Protein AF-A0A2H0ZBD7-F1 (afdb_monomer)

pLDDT: mean 80.53, std 17.02, range [45.81, 97.75]

Nearest PDB structures (foldseek):
  6ixe-assembly1_A  TM=6.850E-01  e=1.172E+00  Homo sapiens
  6ixg-assembly1_A  TM=6.092E-01  e=1.556E+00  Homo sapiens
  7o3x-assembly1_E  TM=7.860E-01  e=6.058E+00  Synechocystis sp. PCC 6803 substr. Kazusa
  6ixf-assembly1_A  TM=5.893E-01  e=3.070E+00  Homo sapiens
  4mu6-assembly1_A  TM=3.592E-01  e=7.599E+00  Legionella pneumophila subsp. pneumophila str. Philadelphia 1

Structure (mmCIF, N/CA/C/O backbone):
data_AF-A0A2H0ZBD7-F1
#
_entry.id   AF-A0A2H0ZBD7-F1
#
loop_
_atom_site.group_PDB
_atom_site.id
_atom_site.type_symbol
_atom_site.label_atom_id
_atom_site.label_alt_id
_atom_site.label_comp_id
_atom_site.label_asym_id
_atom_site.label_entity_id
_atom_site.label_seq_id
_atom_site.pdbx_PDB_ins_code
_atom_site.Cartn_x
_atom_site.Cartn_y
_atom_site.Cartn_z
_atom_site.occupancy
_atom_site.B_iso_or_equiv
_atom_site.auth_seq_id
_atom_site.auth_comp_id
_atom_site.auth_asym_id
_atom_site.auth_atom_id
_atom_site.pdbx_PDB_model_num
ATOM 1 N N . MET A 1 1 ? 85.372 21.926 -79.012 1.00 52.78 1 MET A N 1
ATOM 2 C CA . MET A 1 1 ? 85.288 21.359 -77.645 1.00 52.78 1 MET A CA 1
ATOM 3 C C . MET A 1 1 ? 84.272 22.096 -76.748 1.00 52.78 1 MET A C 1
ATOM 5 O O . MET A 1 1 ? 84.597 22.443 -75.626 1.00 52.78 1 MET A O 1
ATOM 9 N N . LYS A 1 2 ? 83.032 22.354 -77.208 1.00 48.03 2 LYS A N 1
ATOM 10 C CA . LYS A 1 2 ? 81.998 23.063 -76.407 1.00 48.03 2 LYS A CA 1
ATOM 11 C C . LYS A 1 2 ? 80.657 22.313 -76.283 1.00 48.03 2 LYS A C 1
ATOM 13 O O . LYS A 1 2 ? 79.752 22.802 -75.628 1.00 48.03 2 LYS A O 1
ATOM 18 N N . ARG A 1 3 ? 80.525 21.120 -76.883 1.00 47.00 3 ARG A N 1
ATOM 19 C CA . ARG A 1 3 ? 79.274 20.328 -76.880 1.00 47.00 3 ARG A CA 1
ATOM 20 C C . ARG A 1 3 ? 79.227 19.208 -75.830 1.00 47.00 3 ARG A C 1
ATOM 22 O O . ARG A 1 3 ? 78.154 18.702 -75.551 1.00 47.00 3 ARG A O 1
ATOM 29 N N . ILE A 1 4 ? 80.359 18.867 -75.209 1.00 51.75 4 ILE A N 1
ATOM 30 C CA . ILE A 1 4 ? 80.438 17.807 -74.184 1.00 51.75 4 ILE A CA 1
ATOM 31 C C . ILE A 1 4 ? 80.111 18.356 -72.779 1.00 51.75 4 ILE A C 1
ATOM 33 O O . ILE A 1 4 ? 79.568 17.641 -71.946 1.00 51.75 4 ILE A O 1
ATOM 37 N N . ALA A 1 5 ? 80.335 19.652 -72.531 1.00 50.69 5 ALA A N 1
ATOM 38 C CA . ALA A 1 5 ? 80.097 20.271 -71.222 1.00 50.69 5 ALA A CA 1
ATOM 39 C C . ALA A 1 5 ? 78.606 20.497 -70.879 1.00 50.69 5 ALA A C 1
ATOM 41 O O . ALA A 1 5 ? 78.270 20.619 -69.707 1.00 50.69 5 ALA A O 1
ATOM 42 N N . MET A 1 6 ? 77.694 20.517 -71.863 1.00 50.22 6 MET A N 1
ATOM 43 C CA . MET A 1 6 ? 76.252 20.711 -71.610 1.00 50.22 6 MET A CA 1
ATOM 44 C C . MET A 1 6 ? 75.519 19.434 -71.173 1.00 50.22 6 MET A C 1
ATOM 46 O O . MET A 1 6 ? 74.442 19.529 -70.592 1.00 50.22 6 MET A O 1
ATOM 50 N N . LEU A 1 7 ? 76.094 18.247 -71.400 1.00 50.19 7 LEU A N 1
ATOM 51 C CA . LEU A 1 7 ? 75.464 16.973 -71.026 1.00 50.19 7 LEU A CA 1
ATOM 52 C C . LEU A 1 7 ? 75.685 16.590 -69.553 1.00 50.19 7 LEU A C 1
ATOM 54 O O . LEU A 1 7 ? 74.954 15.755 -69.032 1.00 50.19 7 LEU A O 1
ATOM 58 N N . PHE A 1 8 ? 76.623 17.234 -68.851 1.00 48.56 8 PHE A N 1
ATOM 59 C CA . PHE A 1 8 ? 76.869 16.968 -67.428 1.00 48.56 8 PHE A CA 1
ATOM 60 C C . PHE A 1 8 ? 75.967 17.772 -66.472 1.00 48.56 8 PHE A C 1
ATOM 62 O O . PHE A 1 8 ? 75.745 17.336 -65.347 1.00 48.56 8 PHE A O 1
ATOM 69 N N . ILE A 1 9 ? 75.384 18.897 -66.903 1.00 53.94 9 ILE A N 1
ATOM 70 C CA . ILE A 1 9 ? 74.533 19.739 -66.034 1.00 53.94 9 ILE A CA 1
ATOM 71 C C . ILE A 1 9 ? 73.103 19.176 -65.911 1.00 53.94 9 ILE A C 1
ATOM 73 O O . ILE A 1 9 ? 72.466 19.327 -64.872 1.00 53.94 9 ILE A O 1
ATOM 77 N N . ILE A 1 10 ? 72.613 18.453 -66.923 1.00 54.81 10 ILE A N 1
ATOM 78 C CA . ILE A 1 10 ? 71.270 17.842 -66.901 1.00 54.81 10 ILE A CA 1
ATOM 79 C C . ILE A 1 10 ? 71.247 16.563 -66.035 1.00 54.81 10 ILE A C 1
ATOM 81 O O . ILE A 1 10 ? 70.228 16.249 -65.425 1.00 54.81 10 ILE A O 1
ATOM 85 N N . GLY A 1 11 ? 72.377 15.858 -65.902 1.00 49.16 11 GLY A N 1
ATOM 86 C CA . GLY A 1 11 ? 72.465 14.595 -65.154 1.00 49.16 11 GLY A CA 1
ATOM 87 C C . GLY A 1 11 ? 72.423 14.720 -63.624 1.00 49.16 11 GLY A C 1
ATOM 88 O O . GLY A 1 11 ? 71.970 13.792 -62.962 1.00 49.16 11 GLY A O 1
ATOM 89 N N . MET A 1 12 ? 72.846 15.849 -63.036 1.00 51.91 12 MET A N 1
ATOM 90 C CA . MET A 1 12 ? 72.896 15.994 -61.566 1.00 51.91 12 MET A CA 1
ATOM 91 C C . MET A 1 12 ? 71.590 16.482 -60.920 1.00 51.91 12 MET A C 1
ATOM 93 O O . MET A 1 12 ? 71.377 16.220 -59.739 1.00 51.91 12 MET A O 1
ATOM 97 N N . PHE A 1 13 ? 70.679 17.121 -61.663 1.00 50.81 13 PHE A N 1
ATOM 98 C CA . PHE A 1 13 ? 69.370 17.523 -61.120 1.00 50.81 13 PHE A CA 1
ATOM 99 C C . PHE A 1 13 ? 68.335 16.380 -61.096 1.00 50.81 13 PHE A C 1
ATOM 101 O O . PHE A 1 13 ? 67.385 16.437 -60.317 1.00 50.81 13 PHE A O 1
ATOM 108 N N . GLY A 1 14 ? 68.528 15.317 -61.888 1.00 49.31 14 GLY A N 1
ATOM 109 C CA . GLY A 1 14 ? 67.610 14.170 -61.941 1.00 49.31 14 GLY A CA 1
ATOM 110 C C . GLY A 1 14 ? 67.624 13.283 -60.687 1.00 49.31 14 GLY A C 1
ATOM 111 O O . GLY A 1 14 ? 66.567 12.863 -60.222 1.00 49.31 14 GLY A O 1
ATOM 112 N N . CYS A 1 15 ? 68.794 13.042 -60.080 1.00 52.03 15 CYS A N 1
ATOM 113 C CA . CYS A 1 15 ? 68.908 12.145 -58.917 1.00 52.03 15 CYS A CA 1
ATOM 114 C C . CYS A 1 15 ? 68.349 12.733 -57.607 1.00 52.03 15 CYS A C 1
ATOM 116 O O . CYS A 1 15 ? 67.952 11.979 -56.721 1.00 52.03 15 CYS A O 1
ATOM 118 N N . ALA A 1 16 ? 68.286 14.061 -57.466 1.00 52.19 16 ALA A N 1
ATOM 119 C CA . ALA A 1 16 ? 67.666 14.694 -56.297 1.00 52.19 16 ALA A CA 1
ATOM 120 C C . ALA A 1 16 ? 66.129 14.717 -56.392 1.00 52.19 16 ALA A C 1
ATOM 122 O O . ALA A 1 16 ? 65.447 14.633 -55.374 1.00 52.19 16 ALA A O 1
ATOM 123 N N . PHE A 1 17 ? 65.579 14.795 -57.609 1.00 51.09 17 PHE A N 1
ATOM 124 C CA . PHE A 1 17 ? 64.132 14.812 -57.826 1.00 51.09 17 PHE A CA 1
ATOM 125 C C . PHE A 1 17 ? 63.496 13.425 -57.637 1.00 51.09 17 PHE A C 1
ATOM 127 O O . PHE A 1 17 ? 62.417 13.345 -57.058 1.00 51.09 17 PHE A O 1
ATOM 134 N N . LEU A 1 18 ? 64.185 12.340 -58.025 1.00 52.44 18 LEU A N 1
ATOM 135 C CA . LEU A 1 18 ? 63.707 10.972 -57.769 1.00 52.44 18 LEU A CA 1
ATOM 136 C C . LEU A 1 18 ? 63.648 10.645 -56.265 1.00 52.44 18 LEU A C 1
ATOM 138 O O . LEU A 1 18 ? 62.610 10.202 -55.786 1.00 52.44 18 LEU A O 1
ATOM 142 N N . ASN A 1 19 ? 64.701 10.963 -55.502 1.00 56.91 19 ASN A N 1
ATOM 143 C CA . ASN A 1 19 ? 64.719 10.735 -54.047 1.00 56.91 19 ASN A CA 1
ATOM 144 C C . ASN A 1 19 ? 63.653 11.555 -53.291 1.00 56.91 19 ASN A C 1
ATOM 146 O O . ASN A 1 19 ? 63.128 11.118 -52.271 1.00 56.91 19 ASN A O 1
ATOM 150 N N . ALA A 1 20 ? 63.303 12.748 -53.783 1.00 55.34 20 ALA A N 1
ATOM 151 C CA . ALA A 1 20 ? 62.256 13.573 -53.180 1.00 55.34 20 ALA A CA 1
ATOM 152 C C . ALA A 1 20 ? 60.832 13.086 -53.510 1.00 55.34 20 ALA A C 1
ATOM 154 O O . ALA A 1 20 ? 59.890 13.425 -52.788 1.00 55.34 20 ALA A O 1
ATOM 155 N N . GLN A 1 21 ? 60.660 12.332 -54.600 1.00 57.09 21 GLN A N 1
ATOM 156 C CA . GLN A 1 21 ? 59.366 11.769 -54.982 1.00 57.09 21 GLN A CA 1
ATOM 157 C C . GLN A 1 21 ? 59.060 10.491 -54.188 1.00 57.09 21 GLN A C 1
ATOM 159 O O . GLN A 1 21 ? 57.944 10.340 -53.698 1.00 57.09 21 GLN A O 1
ATOM 164 N N . GLU A 1 22 ? 60.069 9.651 -53.959 1.00 57.44 22 GLU A N 1
ATOM 165 C CA . GLU A 1 22 ? 59.962 8.416 -53.169 1.00 57.44 22 GLU A CA 1
ATOM 166 C C . GLU A 1 22 ? 59.622 8.712 -51.692 1.00 57.44 22 GLU A C 1
ATOM 168 O O . GLU A 1 22 ? 58.693 8.135 -51.129 1.00 57.44 22 GLU A O 1
ATOM 173 N N . ALA A 1 23 ? 60.234 9.748 -51.103 1.00 58.91 23 ALA A N 1
ATOM 174 C CA . ALA A 1 23 ? 59.913 10.198 -49.743 1.00 58.91 23 ALA A CA 1
ATOM 175 C C . ALA A 1 23 ? 58.479 10.755 -49.581 1.00 58.91 23 ALA A C 1
ATOM 177 O O . ALA A 1 23 ? 57.940 10.777 -48.472 1.00 58.91 23 ALA A O 1
ATOM 178 N N . LYS A 1 24 ? 57.839 11.229 -50.663 1.00 57.44 24 LYS A N 1
ATOM 179 C CA . LYS A 1 24 ? 56.432 11.673 -50.623 1.00 57.44 24 LYS A CA 1
ATOM 180 C C . LYS A 1 24 ? 55.460 10.500 -50.677 1.00 57.44 24 LYS A C 1
ATOM 182 O O . LYS A 1 24 ? 54.427 10.563 -50.011 1.00 57.44 24 LYS A O 1
ATOM 187 N N . GLU A 1 25 ? 55.786 9.454 -51.431 1.00 60.19 25 GLU A N 1
ATOM 188 C CA . GLU A 1 25 ? 54.973 8.236 -51.485 1.00 60.19 25 GLU A CA 1
ATOM 189 C C . GLU A 1 25 ? 55.020 7.479 -50.154 1.00 60.19 25 GLU A C 1
ATOM 191 O O . GLU A 1 25 ? 53.971 7.071 -49.661 1.00 60.19 25 GLU A O 1
ATOM 196 N N . GLU A 1 26 ? 56.182 7.389 -49.497 1.00 59.44 26 GLU A N 1
ATOM 197 C CA . GLU A 1 26 ? 56.290 6.773 -48.166 1.00 59.44 26 GLU A CA 1
ATOM 198 C C . GLU A 1 26 ? 55.462 7.509 -47.101 1.00 59.44 26 GLU A C 1
ATOM 200 O O . GLU A 1 26 ? 54.802 6.870 -46.279 1.00 59.44 26 GLU A O 1
ATOM 205 N N . ASN A 1 27 ? 55.431 8.845 -47.142 1.00 65.12 27 ASN A N 1
ATOM 206 C CA . ASN A 1 27 ? 54.682 9.651 -46.175 1.00 65.12 27 ASN A CA 1
ATOM 207 C C . ASN A 1 27 ? 53.158 9.545 -46.398 1.00 65.12 27 ASN A C 1
ATOM 209 O O . ASN A 1 27 ? 52.394 9.418 -45.442 1.00 65.12 27 ASN A O 1
ATOM 213 N N . GLN A 1 28 ? 52.705 9.490 -47.659 1.00 61.78 28 GLN A N 1
ATOM 214 C CA . GLN A 1 28 ? 51.297 9.210 -47.978 1.00 61.78 28 GLN A CA 1
ATOM 215 C C . GLN A 1 28 ? 50.879 7.791 -47.575 1.00 61.78 28 GLN A C 1
ATOM 217 O O . GLN A 1 28 ? 49.760 7.591 -47.104 1.00 61.78 28 GLN A O 1
ATOM 222 N N . ASN A 1 29 ? 51.768 6.807 -47.723 1.00 67.56 29 ASN A N 1
ATOM 223 C CA . ASN A 1 29 ? 51.486 5.428 -47.329 1.00 67.56 29 ASN A CA 1
ATOM 224 C C . ASN A 1 29 ? 51.448 5.272 -45.796 1.00 67.56 29 ASN A C 1
ATOM 226 O O . ASN A 1 29 ? 50.619 4.530 -45.270 1.00 67.56 29 ASN A O 1
ATOM 230 N N . GLN A 1 30 ? 52.284 6.018 -45.062 1.00 67.81 30 GLN A N 1
ATOM 231 C CA . GLN A 1 30 ? 52.234 6.086 -43.597 1.00 67.81 30 GLN A CA 1
ATOM 232 C C . GLN A 1 30 ? 50.951 6.756 -43.081 1.00 67.81 30 GLN A C 1
ATOM 234 O O . GLN A 1 30 ? 50.341 6.232 -42.146 1.00 67.81 30 GLN A O 1
ATOM 239 N N . GLU A 1 31 ? 50.486 7.850 -43.698 1.00 66.50 31 GLU A N 1
ATOM 240 C CA . GLU A 1 31 ? 49.186 8.452 -43.353 1.00 66.50 31 GLU A CA 1
ATOM 241 C C . GLU A 1 31 ? 48.020 7.495 -43.645 1.00 66.50 31 GLU A C 1
ATOM 243 O O . GLU A 1 31 ? 47.125 7.341 -42.813 1.00 66.50 31 GLU A O 1
ATOM 248 N N . GLN A 1 32 ? 48.033 6.793 -44.784 1.00 69.12 32 GLN A N 1
ATOM 249 C CA . GLN A 1 32 ? 46.996 5.805 -45.111 1.00 69.12 32 GLN A CA 1
ATOM 250 C C . GLN A 1 32 ? 46.989 4.617 -44.136 1.00 69.12 32 GLN A C 1
ATOM 252 O O . GLN A 1 32 ? 45.912 4.175 -43.727 1.00 69.12 32 GLN A O 1
ATOM 257 N N . ALA A 1 33 ? 48.163 4.145 -43.706 1.00 69.56 33 ALA A N 1
ATOM 258 C CA . ALA A 1 33 ? 48.286 3.098 -42.695 1.00 69.56 33 ALA A CA 1
ATOM 259 C C . ALA A 1 33 ? 47.761 3.556 -41.321 1.00 69.56 33 ALA A C 1
ATOM 261 O O . ALA A 1 33 ? 47.006 2.820 -40.684 1.00 69.56 33 ALA A O 1
ATOM 262 N N . GLN A 1 34 ? 48.070 4.787 -40.893 1.00 68.62 34 GLN A N 1
ATOM 263 C CA . GLN A 1 34 ? 47.534 5.351 -39.647 1.00 68.62 34 GLN A CA 1
ATOM 264 C C . GLN A 1 34 ? 46.012 5.530 -39.693 1.00 68.62 34 GLN A C 1
ATOM 266 O O . GLN A 1 34 ? 45.332 5.227 -38.713 1.00 68.62 34 GLN A O 1
ATOM 271 N N . VAL A 1 35 ? 45.450 5.965 -40.825 1.00 67.94 35 VAL A N 1
ATOM 272 C CA . VAL A 1 35 ? 43.992 6.088 -40.997 1.00 67.94 35 VAL A CA 1
ATOM 273 C C . VAL A 1 35 ? 43.313 4.713 -40.979 1.00 67.94 35 VAL A C 1
ATOM 275 O O . VAL A 1 35 ? 42.261 4.562 -40.355 1.00 67.94 35 VAL A O 1
ATOM 278 N N . GLN A 1 36 ? 43.915 3.686 -41.590 1.00 68.38 36 GLN A N 1
ATOM 279 C CA . GLN A 1 36 ? 43.414 2.308 -41.503 1.00 68.38 36 GLN A CA 1
ATOM 280 C C . GLN A 1 36 ? 43.483 1.747 -40.079 1.00 68.38 36 GLN A C 1
ATOM 282 O O . GLN A 1 36 ? 42.532 1.105 -39.635 1.00 68.38 36 GLN A O 1
ATOM 287 N N . GLU A 1 37 ? 44.560 2.002 -39.339 1.00 66.50 37 GLU A N 1
ATOM 288 C CA . GLU A 1 37 ? 44.714 1.529 -37.960 1.00 66.50 37 GLU A CA 1
ATOM 289 C C . GLU A 1 37 ? 43.756 2.256 -36.995 1.00 66.50 37 GLU A C 1
ATOM 291 O O . GLU A 1 37 ? 43.146 1.637 -36.114 1.00 66.50 37 GLU A O 1
ATOM 296 N N . GLN A 1 38 ? 43.519 3.555 -37.205 1.00 66.69 38 GLN A N 1
ATOM 297 C CA . GLN A 1 38 ? 42.490 4.320 -36.491 1.00 66.69 38 GLN A 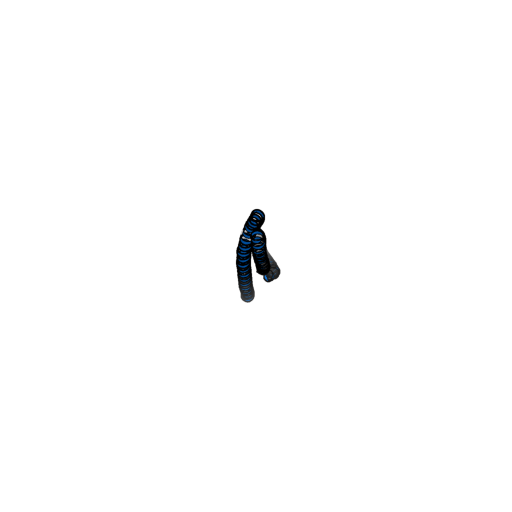CA 1
ATOM 298 C C . GLN A 1 38 ? 41.069 3.834 -36.818 1.00 66.69 38 GLN A C 1
ATOM 300 O O . GLN A 1 38 ? 40.240 3.715 -35.915 1.00 66.69 38 GLN A O 1
ATOM 305 N N . ALA A 1 39 ? 40.785 3.476 -38.073 1.00 62.78 39 ALA A N 1
ATOM 306 C CA . ALA A 1 39 ? 39.502 2.885 -38.455 1.00 62.78 39 ALA A CA 1
ATOM 307 C C . ALA A 1 39 ? 39.298 1.496 -37.819 1.00 62.78 39 ALA A C 1
ATOM 309 O O . ALA A 1 39 ? 38.257 1.236 -37.215 1.00 62.78 39 ALA A O 1
ATOM 310 N N . GLN A 1 40 ? 40.315 0.630 -37.866 1.00 65.56 40 GLN A N 1
ATOM 311 C CA . GLN A 1 40 ? 40.257 -0.715 -37.283 1.00 65.56 40 GLN A CA 1
ATOM 312 C C . GLN A 1 40 ? 40.173 -0.693 -35.751 1.00 65.56 40 GLN A C 1
ATOM 314 O O . GLN A 1 40 ? 39.485 -1.523 -35.153 1.00 65.56 40 GLN A O 1
ATOM 319 N N . SER A 1 41 ? 40.854 0.245 -35.089 1.00 57.25 41 SER A N 1
ATOM 320 C CA . SER A 1 41 ? 40.743 0.423 -33.635 1.00 57.25 41 SER A CA 1
ATOM 321 C C . SER A 1 41 ? 39.389 1.020 -33.234 1.00 57.25 41 SER A C 1
ATOM 323 O O . SER A 1 41 ? 38.810 0.591 -32.235 1.00 57.25 41 SER A O 1
ATOM 325 N N . GLY A 1 42 ? 38.826 1.932 -34.034 1.00 59.75 42 GLY A N 1
ATOM 326 C CA . GLY A 1 42 ? 37.461 2.440 -33.869 1.00 59.75 42 GLY A CA 1
ATOM 327 C C . GLY A 1 42 ? 36.396 1.341 -33.956 1.00 59.75 42 GLY A C 1
ATOM 328 O O . GLY A 1 42 ? 35.513 1.268 -33.098 1.00 59.75 42 GLY A O 1
ATOM 329 N N . GLU A 1 43 ? 36.510 0.440 -34.935 1.00 59.12 43 GLU A N 1
ATOM 330 C CA . GLU A 1 43 ? 35.601 -0.702 -35.096 1.00 59.12 43 GLU A CA 1
ATOM 331 C C . GLU A 1 43 ? 35.704 -1.709 -33.941 1.00 59.12 43 GLU A C 1
ATOM 333 O O . GLU 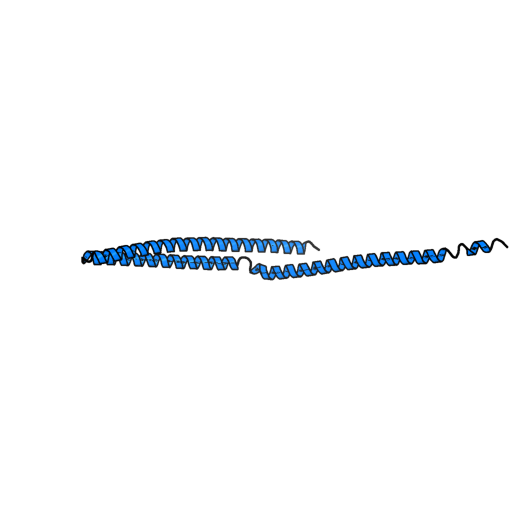A 1 43 ? 34.678 -2.124 -33.398 1.00 59.12 43 GLU A O 1
ATOM 338 N N . LYS A 1 44 ? 36.920 -2.059 -33.498 1.00 59.16 44 LYS A N 1
ATOM 339 C CA . LYS A 1 44 ? 37.124 -2.964 -32.348 1.00 59.16 44 LYS A CA 1
ATOM 340 C C . LYS A 1 44 ? 36.510 -2.400 -31.063 1.00 59.16 44 LYS A C 1
ATOM 342 O O . LYS A 1 44 ? 35.768 -3.103 -30.378 1.00 59.16 44 LYS A O 1
ATOM 347 N N . ASN A 1 45 ? 36.725 -1.110 -30.798 1.00 60.84 45 ASN A N 1
ATOM 348 C CA . ASN A 1 45 ? 36.142 -0.417 -29.647 1.00 60.84 45 ASN A CA 1
ATOM 349 C C . ASN A 1 45 ? 34.605 -0.359 -29.713 1.00 60.84 45 ASN A C 1
ATOM 351 O O . ASN A 1 45 ? 33.934 -0.465 -28.686 1.00 60.84 45 ASN A O 1
ATOM 355 N N . ALA A 1 46 ? 34.020 -0.207 -30.905 1.00 59.31 46 ALA A N 1
ATOM 356 C CA . ALA A 1 46 ? 32.568 -0.223 -31.075 1.00 59.31 46 ALA A CA 1
ATOM 357 C C . ALA A 1 46 ? 31.968 -1.616 -30.800 1.00 59.31 46 ALA A C 1
ATOM 359 O O . ALA A 1 46 ? 30.945 -1.721 -30.116 1.00 59.31 46 ALA A O 1
ATOM 360 N N . VAL A 1 47 ? 32.621 -2.680 -31.278 1.00 60.50 47 VAL A N 1
ATOM 361 C CA . VAL A 1 47 ? 32.175 -4.074 -31.108 1.00 60.50 47 VAL A CA 1
ATOM 362 C C . VAL A 1 47 ? 32.245 -4.525 -29.644 1.00 60.50 47 VAL A C 1
ATOM 364 O O . VAL A 1 47 ? 31.284 -5.121 -29.147 1.00 60.50 47 VAL A O 1
ATOM 367 N N . GLU A 1 48 ? 33.321 -4.199 -28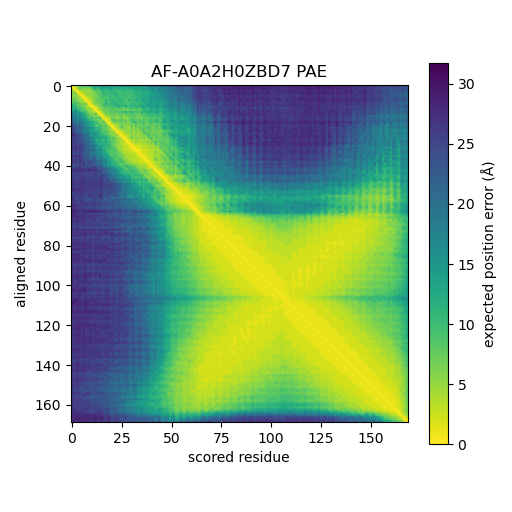.921 1.00 60.47 48 GLU A N 1
ATOM 368 C CA . GLU A 1 48 ? 33.442 -4.512 -27.487 1.00 60.47 48 GLU A CA 1
ATOM 369 C C . GLU A 1 48 ? 32.353 -3.805 -26.661 1.00 60.47 48 GLU A C 1
ATOM 371 O O . GLU A 1 48 ? 31.666 -4.427 -25.843 1.00 60.47 48 GLU A O 1
ATOM 376 N N . ASN A 1 49 ? 32.086 -2.532 -26.963 1.00 63.41 49 ASN A N 1
ATOM 377 C CA . ASN A 1 49 ? 31.081 -1.723 -26.269 1.00 63.41 49 ASN A CA 1
ATOM 378 C C . ASN A 1 49 ? 29.638 -2.223 -26.528 1.00 63.41 49 ASN A C 1
ATOM 380 O O . ASN A 1 49 ? 28.760 -2.119 -25.664 1.00 63.41 49 ASN A O 1
ATOM 384 N N . GLU A 1 50 ? 29.361 -2.810 -27.699 1.00 63.66 50 GLU A N 1
ATOM 385 C CA . GLU A 1 50 ? 28.080 -3.478 -27.970 1.00 63.66 50 GLU A CA 1
ATOM 386 C C . GLU A 1 50 ? 27.906 -4.800 -27.207 1.00 63.66 50 GLU A C 1
ATOM 388 O O . GLU A 1 50 ? 26.797 -5.098 -26.740 1.00 63.66 50 GLU A O 1
ATOM 393 N N . GLY A 1 51 ? 28.976 -5.589 -27.069 1.00 66.69 51 GLY A N 1
ATOM 394 C CA . GLY A 1 51 ? 28.978 -6.843 -26.312 1.00 66.69 51 GLY A CA 1
ATOM 395 C C . GLY A 1 51 ? 28.674 -6.619 -24.830 1.00 66.69 51 GLY A C 1
ATOM 396 O O . GLY A 1 51 ? 27.781 -7.264 -24.267 1.00 66.69 51 GLY A O 1
ATOM 397 N N . GLU A 1 52 ? 29.326 -5.627 -24.221 1.00 72.44 52 GLU A N 1
ATOM 398 C CA . GLU A 1 52 ? 29.094 -5.241 -22.825 1.00 72.44 52 GLU A CA 1
ATOM 399 C C . GLU A 1 52 ? 27.662 -4.740 -22.589 1.00 72.44 52 GLU A C 1
ATOM 401 O O . GLU A 1 52 ? 27.000 -5.144 -21.624 1.00 72.44 52 GLU A O 1
ATOM 406 N N . LYS A 1 53 ? 27.124 -3.922 -23.506 1.00 71.38 53 LYS A N 1
ATOM 407 C CA . LYS A 1 53 ? 25.736 -3.431 -23.438 1.00 71.38 53 LYS A CA 1
ATOM 408 C C . LYS A 1 53 ? 24.712 -4.560 -23.524 1.00 71.38 53 LYS A C 1
ATOM 410 O O . LYS A 1 53 ? 23.728 -4.530 -22.778 1.00 71.38 53 LYS A O 1
ATOM 415 N N . LYS A 1 54 ? 24.921 -5.551 -24.400 1.00 72.25 54 LYS A N 1
ATOM 416 C CA . LYS A 1 54 ? 24.046 -6.733 -24.521 1.00 72.25 54 LYS A CA 1
ATOM 417 C C . LYS A 1 54 ? 24.104 -7.592 -23.254 1.00 72.25 54 LYS A C 1
ATOM 419 O O . LYS A 1 54 ? 23.051 -7.904 -22.696 1.00 72.25 54 LYS A O 1
ATOM 424 N N . GLY A 1 55 ? 25.303 -7.890 -22.748 1.00 76.94 55 GLY A N 1
ATOM 425 C CA . GLY A 1 55 ? 25.491 -8.679 -21.525 1.00 76.94 55 GLY A CA 1
ATOM 426 C C . GLY A 1 55 ? 24.886 -8.018 -20.280 1.00 76.94 55 GLY A C 1
ATOM 427 O O . GLY A 1 55 ? 24.222 -8.677 -19.471 1.00 76.94 55 GLY A O 1
ATOM 428 N N . TRP A 1 56 ? 25.032 -6.696 -20.146 1.00 82.06 56 TRP A N 1
ATOM 429 C CA . TRP A 1 56 ? 24.368 -5.931 -19.091 1.00 82.06 56 TRP A CA 1
ATOM 430 C C . TRP A 1 56 ? 22.838 -5.994 -19.223 1.00 82.06 56 TRP A C 1
ATOM 432 O O . TRP A 1 56 ? 22.144 -6.276 -18.244 1.00 82.06 56 TRP A O 1
ATOM 442 N N . TRP A 1 57 ? 22.294 -5.820 -20.433 1.00 74.44 57 TRP A N 1
ATOM 443 C CA . TRP A 1 57 ? 20.850 -5.897 -20.678 1.00 74.44 57 TRP A CA 1
ATOM 444 C C . TRP A 1 57 ? 20.249 -7.264 -20.343 1.00 74.44 57 TRP A C 1
ATOM 446 O O . TRP A 1 57 ? 19.179 -7.323 -19.735 1.00 74.44 57 TRP A O 1
ATOM 456 N N . GLU A 1 58 ? 20.921 -8.368 -20.671 1.00 75.62 58 GLU A N 1
ATOM 457 C CA . GLU A 1 58 ? 20.450 -9.712 -20.317 1.00 75.62 58 GLU A CA 1
ATOM 458 C C . GLU A 1 58 ? 20.403 -9.953 -18.810 1.00 75.62 58 GLU A C 1
ATOM 460 O O . GLU A 1 58 ? 19.453 -10.554 -18.302 1.00 75.62 58 GLU A O 1
ATOM 465 N N . ARG A 1 59 ? 21.379 -9.414 -18.075 1.00 79.75 59 ARG A N 1
ATOM 466 C CA . ARG A 1 59 ? 21.438 -9.519 -16.613 1.00 79.75 59 ARG A CA 1
ATOM 467 C C . ARG A 1 59 ? 20.328 -8.723 -15.922 1.00 79.75 59 ARG A C 1
ATOM 469 O O . ARG A 1 59 ? 19.900 -9.082 -14.820 1.00 79.75 59 ARG A O 1
ATOM 476 N N . VAL A 1 60 ? 19.871 -7.633 -16.542 1.00 76.69 60 VAL A N 1
ATOM 477 C CA . VAL A 1 60 ? 18.912 -6.695 -15.938 1.00 76.69 60 VAL A CA 1
ATOM 478 C C . VAL A 1 60 ? 17.477 -6.905 -16.453 1.00 76.69 60 VAL A C 1
ATOM 480 O O . VAL A 1 60 ? 16.538 -6.664 -15.691 1.00 76.69 60 VAL A O 1
ATOM 483 N N . LYS A 1 61 ? 17.263 -7.453 -17.665 1.00 73.75 61 LYS A N 1
ATOM 484 C CA . LYS A 1 61 ? 15.921 -7.636 -18.269 1.00 73.75 61 LYS A CA 1
ATOM 485 C C . LYS A 1 61 ? 14.944 -8.401 -17.371 1.00 73.75 61 LYS A C 1
ATOM 487 O O . LYS A 1 61 ? 13.816 -7.959 -17.174 1.00 73.75 61 LYS A O 1
ATOM 492 N N . GLY A 1 62 ? 15.406 -9.486 -16.746 1.00 69.94 62 GLY A N 1
ATOM 493 C CA . GLY A 1 62 ? 14.602 -10.308 -15.835 1.00 69.94 62 GLY A CA 1
ATOM 494 C C . GLY A 1 62 ? 14.395 -9.706 -14.442 1.00 69.94 62 GLY A C 1
ATOM 495 O O . GLY A 1 62 ? 13.580 -10.217 -13.679 1.00 69.94 62 GLY A O 1
ATOM 496 N N . LYS A 1 63 ? 15.122 -8.636 -14.092 1.00 78.19 63 LYS A N 1
ATOM 497 C CA . LYS A 1 63 ? 15.003 -7.930 -12.806 1.00 78.19 63 LYS A CA 1
ATOM 498 C C . LYS A 1 63 ? 14.071 -6.718 -12.893 1.00 78.19 63 LYS A C 1
ATOM 500 O O . LYS A 1 63 ? 13.631 -6.228 -11.852 1.00 78.19 63 LYS A O 1
ATOM 505 N N . PHE A 1 64 ? 13.747 -6.240 -14.099 1.00 75.00 64 PHE A N 1
ATOM 506 C CA . PHE A 1 64 ? 12.818 -5.124 -14.270 1.00 75.00 64 PHE A CA 1
ATOM 507 C C . PHE A 1 64 ? 11.408 -5.518 -13.833 1.00 75.00 64 PHE A C 1
ATOM 509 O O . PHE A 1 64 ? 10.827 -6.481 -14.322 1.00 75.00 64 PHE A O 1
ATOM 516 N N . GLY A 1 65 ? 10.849 -4.751 -12.904 1.00 77.94 65 GLY A N 1
ATOM 517 C CA . GLY A 1 65 ? 9.478 -4.915 -12.439 1.00 77.94 65 GLY A CA 1
ATOM 518 C C . GLY A 1 65 ? 9.287 -5.984 -11.369 1.00 77.94 65 GLY A C 1
ATOM 519 O O . GLY A 1 65 ? 8.462 -5.758 -10.497 1.00 77.94 65 GLY A O 1
ATOM 520 N N . LYS A 1 66 ? 10.095 -7.057 -11.328 1.00 84.25 66 LYS A N 1
ATOM 521 C CA . LYS A 1 66 ? 9.996 -8.089 -10.270 1.00 84.25 66 LYS A CA 1
ATOM 522 C C . LYS A 1 66 ? 10.181 -7.520 -8.860 1.00 84.25 66 LYS A C 1
ATOM 524 O O . LYS A 1 66 ? 9.540 -7.958 -7.912 1.00 84.25 66 LYS A O 1
ATOM 529 N N . LYS A 1 67 ? 11.074 -6.533 -8.702 1.00 86.69 67 LYS A N 1
ATOM 530 C CA . LYS A 1 67 ? 11.301 -5.875 -7.404 1.00 86.69 67 LYS A CA 1
ATOM 531 C C . LYS A 1 67 ? 10.095 -5.035 -6.987 1.00 86.69 67 LYS A C 1
ATOM 533 O O . LYS A 1 67 ? 9.787 -4.969 -5.803 1.00 86.69 67 LYS A O 1
ATOM 538 N N . GLU A 1 68 ? 9.459 -4.353 -7.932 1.00 86.81 68 GLU A N 1
ATOM 539 C CA . GLU A 1 68 ? 8.263 -3.548 -7.694 1.00 86.81 68 GLU A CA 1
ATOM 540 C C . GLU A 1 68 ? 7.026 -4.407 -7.440 1.00 86.81 68 GLU A C 1
ATOM 542 O O . GLU A 1 68 ? 6.267 -4.080 -6.541 1.00 86.81 68 GLU A O 1
ATOM 547 N N . GLU A 1 69 ? 6.876 -5.509 -8.167 1.00 86.38 69 GLU A N 1
ATOM 548 C CA . GLU A 1 69 ? 5.810 -6.501 -8.008 1.00 86.38 69 GLU A CA 1
ATOM 549 C C . GLU A 1 69 ? 5.878 -7.159 -6.628 1.00 86.38 69 GLU A C 1
ATOM 551 O O . GLU A 1 69 ? 4.947 -7.019 -5.8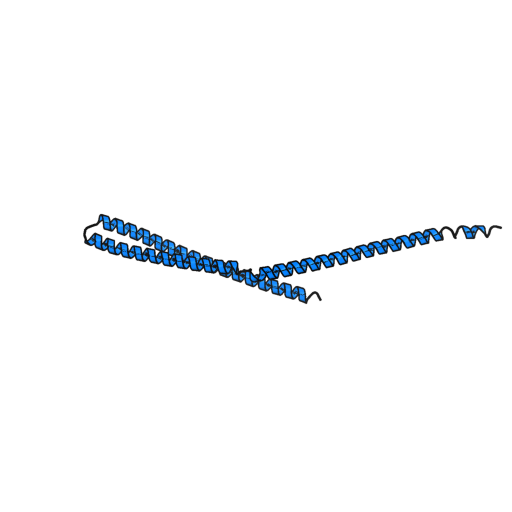43 1.00 86.38 69 GLU A O 1
ATOM 556 N N . LYS A 1 70 ? 7.047 -7.695 -6.242 1.00 90.75 70 LYS A N 1
ATOM 557 C CA . LYS A 1 70 ? 7.267 -8.261 -4.900 1.00 90.75 70 LYS A CA 1
ATOM 558 C C . LYS A 1 70 ? 7.047 -7.241 -3.777 1.00 90.75 70 LYS A C 1
ATOM 560 O O . LYS A 1 70 ? 6.603 -7.578 -2.684 1.00 90.75 70 LYS A O 1
ATOM 565 N N . LYS A 1 71 ? 7.401 -5.973 -4.016 1.00 90.12 71 LYS A N 1
ATOM 566 C CA . LYS A 1 71 ? 7.111 -4.889 -3.065 1.00 90.12 71 LYS A CA 1
ATOM 567 C C . LYS A 1 71 ? 5.623 -4.551 -3.011 1.00 90.12 71 LYS A C 1
ATOM 569 O O . LYS A 1 71 ? 5.180 -4.109 -1.957 1.00 90.12 71 LYS A O 1
ATOM 574 N N . GLY A 1 72 ? 4.911 -4.690 -4.127 1.00 92.31 72 GLY A N 1
ATOM 575 C CA . GLY A 1 72 ? 3.467 -4.516 -4.220 1.00 92.31 72 GLY A CA 1
ATOM 576 C C . GLY A 1 72 ? 2.743 -5.564 -3.388 1.00 92.31 72 GLY A C 1
ATOM 577 O O . GLY A 1 72 ? 2.106 -5.201 -2.406 1.00 92.31 72 GLY A O 1
ATOM 578 N N . GLU A 1 73 ? 3.007 -6.838 -3.672 1.00 93.25 73 GLU A N 1
ATOM 579 C CA . GLU A 1 73 ? 2.472 -7.999 -2.948 1.00 93.25 73 GLU A CA 1
ATOM 580 C C . GLU A 1 73 ? 2.739 -7.908 -1.435 1.00 93.25 73 GLU A C 1
ATOM 582 O O . GLU A 1 73 ? 1.831 -7.969 -0.614 1.00 93.25 73 GLU A O 1
ATOM 587 N N . MET A 1 74 ? 3.986 -7.630 -1.029 1.00 94.19 74 MET A N 1
ATOM 588 C CA . MET A 1 74 ? 4.312 -7.455 0.393 1.00 94.19 74 MET A CA 1
ATOM 589 C C . MET A 1 74 ? 3.526 -6.303 1.041 1.00 94.19 74 MET A C 1
ATOM 591 O O . MET A 1 74 ? 3.262 -6.324 2.246 1.00 94.19 74 MET A O 1
ATOM 595 N N . ARG A 1 75 ? 3.202 -5.256 0.275 1.00 93.00 75 ARG A N 1
ATOM 596 C CA . ARG A 1 75 ? 2.456 -4.101 0.775 1.00 93.00 75 ARG A CA 1
ATOM 597 C C . ARG A 1 75 ? 0.963 -4.403 0.887 1.00 93.00 75 ARG A C 1
ATOM 599 O O . ARG A 1 75 ? 0.385 -3.965 1.876 1.00 93.00 75 ARG A O 1
ATOM 606 N N . GLU A 1 76 ? 0.393 -5.137 -0.063 1.00 91.44 76 GLU A N 1
ATOM 607 C CA . GLU A 1 76 ? -0.977 -5.666 -0.010 1.00 91.44 76 GLU A CA 1
ATOM 608 C C . GLU A 1 76 ? -1.153 -6.594 1.189 1.00 91.44 76 GLU A C 1
ATOM 610 O O . GLU A 1 76 ? -1.945 -6.268 2.068 1.00 91.44 76 GLU A O 1
ATOM 615 N N . ASN A 1 77 ? -0.299 -7.614 1.338 1.00 95.69 77 ASN A N 1
ATOM 616 C CA . ASN A 1 77 ? -0.348 -8.542 2.477 1.00 95.69 77 ASN A CA 1
ATOM 617 C C . ASN A 1 77 ? -0.241 -7.801 3.818 1.00 95.69 77 ASN A C 1
ATOM 619 O O . ASN A 1 77 ? -0.902 -8.119 4.803 1.00 95.69 77 ASN A O 1
ATOM 623 N N . LYS A 1 78 ? 0.609 -6.768 3.885 1.00 94.56 78 LYS A N 1
ATOM 624 C CA . LYS A 1 78 ? 0.712 -5.936 5.090 1.00 94.56 78 LYS A CA 1
ATOM 625 C C . LYS A 1 78 ? -0.545 -5.094 5.322 1.00 94.56 78 LYS A C 1
ATOM 627 O O . LYS A 1 78 ? -0.852 -4.799 6.477 1.00 94.56 78 LYS A O 1
ATOM 632 N N . GLY A 1 79 ? -1.212 -4.672 4.252 1.00 94.50 79 GLY A N 1
ATOM 633 C CA . GLY A 1 79 ? -2.498 -3.992 4.299 1.00 94.50 79 GLY A CA 1
ATOM 634 C C . GLY A 1 79 ? -3.573 -4.885 4.903 1.00 94.50 79 GLY A C 1
ATOM 635 O O . GLY A 1 79 ? -4.127 -4.506 5.929 1.00 94.50 79 GLY A O 1
ATOM 636 N N . GLU A 1 80 ? -3.732 -6.098 4.374 1.00 95.69 80 GLU A N 1
ATOM 637 C CA . GLU A 1 80 ? -4.678 -7.113 4.868 1.00 95.69 80 GLU A CA 1
ATOM 638 C C . GLU A 1 80 ? -4.447 -7.439 6.349 1.00 95.69 80 GLU A C 1
ATOM 640 O O . GLU A 1 80 ? -5.354 -7.324 7.165 1.00 95.69 80 GLU A O 1
ATOM 645 N N . ILE A 1 81 ? -3.199 -7.710 6.754 1.00 96.62 81 ILE A N 1
ATOM 646 C CA . ILE A 1 81 ? -2.865 -7.952 8.172 1.00 96.62 81 ILE A CA 1
ATOM 647 C C . ILE A 1 81 ? -3.204 -6.736 9.053 1.00 96.62 81 ILE A C 1
ATOM 649 O O . ILE A 1 81 ? -3.439 -6.867 10.257 1.00 96.62 81 ILE A O 1
ATOM 653 N N . THR A 1 82 ? -3.141 -5.523 8.500 1.00 95.06 82 THR A N 1
ATOM 654 C CA . THR A 1 82 ? -3.477 -4.308 9.252 1.00 95.06 82 THR A CA 1
ATOM 655 C C . THR A 1 82 ? -4.991 -4.147 9.384 1.00 95.06 82 THR A C 1
ATOM 657 O O . THR A 1 82 ? -5.434 -3.790 10.472 1.00 95.06 82 THR A O 1
ATOM 660 N N . GLU A 1 83 ? -5.757 -4.443 8.335 1.00 93.62 83 GLU A N 1
ATOM 661 C CA . GLU A 1 83 ? -7.226 -4.515 8.360 1.00 93.62 83 GLU A CA 1
ATOM 662 C C . GLU A 1 83 ? -7.721 -5.560 9.359 1.00 93.62 83 GLU A C 1
ATOM 664 O O . GLU A 1 83 ? -8.430 -5.200 10.292 1.00 93.62 83 GLU A O 1
ATOM 669 N N . GLU A 1 84 ? -7.218 -6.795 9.290 1.00 96.94 84 GLU A N 1
ATOM 670 C CA . GLU A 1 84 ? -7.590 -7.881 10.212 1.00 96.94 84 GLU A CA 1
ATOM 671 C C . GLU A 1 84 ? -7.305 -7.505 11.680 1.00 96.94 84 GLU A C 1
ATOM 673 O O . GLU A 1 84 ? -8.033 -7.844 12.616 1.00 96.94 84 GLU A O 1
ATOM 678 N N . LYS A 1 85 ? -6.215 -6.766 11.927 1.00 95.12 85 LYS A N 1
ATOM 679 C CA . LYS A 1 85 ? -5.939 -6.223 13.265 1.00 95.12 85 LYS A CA 1
ATOM 680 C C . LYS A 1 85 ? -6.952 -5.161 13.671 1.00 95.12 85 LYS A C 1
ATOM 682 O O . LYS A 1 85 ? -7.253 -5.086 14.861 1.00 95.12 85 LYS A O 1
ATOM 687 N N . GLY A 1 86 ? -7.414 -4.341 12.732 1.00 95.88 86 GLY A N 1
AT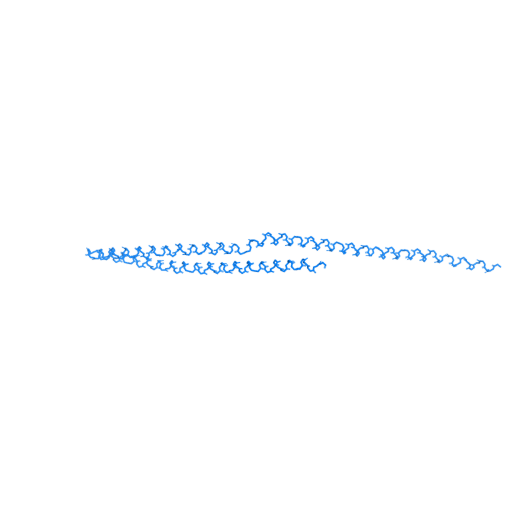OM 688 C CA . GLY A 1 86 ? -8.465 -3.352 12.942 1.00 95.88 86 GLY A CA 1
ATOM 689 C C . GLY A 1 86 ? -9.773 -3.998 13.384 1.00 95.88 86 GLY A C 1
ATOM 690 O O . GLY A 1 86 ? -10.273 -3.650 14.454 1.00 95.88 86 GLY A O 1
ATOM 691 N N . GLU A 1 87 ? -10.218 -5.021 12.656 1.00 96.06 87 GLU A N 1
ATOM 692 C CA . GLU A 1 87 ? -11.409 -5.822 12.975 1.00 96.06 87 GLU A CA 1
ATOM 693 C C . GLU A 1 87 ? -11.306 -6.436 14.382 1.00 96.06 87 GLU A C 1
ATOM 695 O O . GLU A 1 87 ? -12.191 -6.277 15.220 1.00 96.06 87 GLU A O 1
ATOM 700 N N . LYS A 1 88 ? -10.151 -7.025 14.731 1.00 96.31 88 LYS A N 1
ATOM 701 C CA . LYS A 1 88 ? -9.906 -7.550 16.091 1.00 96.31 88 LYS A CA 1
ATOM 702 C C . LYS A 1 88 ? -9.963 -6.480 17.184 1.00 96.31 88 LYS A C 1
ATOM 704 O O . LYS A 1 88 ? -10.187 -6.809 18.351 1.00 96.31 88 LYS A O 1
ATOM 709 N N . PHE A 1 89 ? -9.672 -5.217 16.870 1.00 94.94 89 PHE A N 1
ATOM 710 C CA . PHE A 1 89 ? -9.820 -4.118 17.828 1.00 94.94 89 PHE A CA 1
ATOM 711 C C . PHE A 1 89 ? -11.284 -3.711 18.002 1.00 94.94 89 PHE A C 1
ATOM 713 O O . PHE A 1 89 ? -11.663 -3.423 19.137 1.00 94.94 89 PHE A O 1
ATOM 720 N N . GLN A 1 90 ? -12.080 -3.727 16.931 1.00 95.38 90 GLN A N 1
ATOM 721 C CA . GLN A 1 90 ? -13.523 -3.480 16.983 1.00 95.38 90 GLN A CA 1
ATOM 722 C C . GLN A 1 90 ? -14.242 -4.587 17.757 1.00 95.38 90 GLN A C 1
ATOM 724 O O . GLN A 1 90 ? -14.903 -4.286 18.744 1.00 95.38 90 GLN A O 1
ATOM 729 N N . GLU A 1 91 ? -13.973 -5.860 17.459 1.00 97.50 91 GLU A N 1
ATOM 730 C CA . GLU A 1 91 ? -14.553 -7.000 18.191 1.00 97.50 91 GLU A CA 1
ATOM 731 C C . GLU A 1 91 ? -14.242 -6.921 19.702 1.00 97.50 91 GLU A C 1
ATOM 733 O O . GLU A 1 91 ? -15.071 -7.190 20.575 1.00 97.50 91 GLU A O 1
ATOM 738 N N . LYS A 1 92 ? -13.017 -6.504 20.053 1.00 96.75 92 LYS A N 1
ATOM 739 C CA . LYS A 1 92 ? -12.631 -6.281 21.456 1.00 96.75 92 LYS A CA 1
ATOM 740 C C . LYS A 1 92 ? -13.306 -5.063 22.078 1.00 96.75 92 LYS A C 1
ATOM 742 O O . LYS A 1 92 ? -13.491 -5.060 23.297 1.00 96.75 92 LYS A O 1
ATOM 747 N N . ALA A 1 93 ? -13.597 -4.027 21.296 1.00 97.56 93 ALA A N 1
ATOM 748 C CA . ALA A 1 93 ? -14.349 -2.872 21.761 1.00 97.56 93 ALA A CA 1
ATOM 749 C C . ALA A 1 93 ? -15.801 -3.267 22.056 1.00 97.56 93 ALA A C 1
ATOM 751 O O . ALA A 1 93 ? -16.271 -2.984 23.154 1.00 97.56 93 ALA A O 1
ATOM 752 N N . GLU A 1 94 ? -16.451 -4.012 21.163 1.00 97.75 94 GLU A N 1
ATOM 753 C CA . GLU A 1 94 ? -17.817 -4.523 21.342 1.00 97.75 94 GLU A CA 1
ATOM 754 C C . GLU A 1 94 ? -17.941 -5.361 22.618 1.00 97.75 94 GLU A C 1
ATOM 756 O O . GLU A 1 94 ? -18.727 -5.033 23.506 1.00 97.75 94 GLU A O 1
ATOM 761 N N . LYS A 1 95 ? -17.056 -6.351 22.801 1.00 97.75 95 LYS A N 1
ATOM 762 C CA . LYS A 1 95 ? -17.005 -7.171 24.028 1.00 97.75 95 LYS A CA 1
ATOM 763 C C . LYS A 1 95 ? -16.790 -6.350 25.300 1.00 97.75 95 LYS A C 1
ATOM 765 O O . LYS A 1 95 ? -17.176 -6.766 26.391 1.00 97.75 95 LYS A O 1
ATOM 770 N N . LYS A 1 96 ? -16.104 -5.209 25.203 1.00 97.50 96 LYS A N 1
ATOM 771 C CA . LYS A 1 96 ? -15.934 -4.296 26.340 1.00 97.50 96 LYS A CA 1
ATOM 772 C C . LYS A 1 96 ? -17.170 -3.442 26.581 1.00 97.50 96 LYS A C 1
ATOM 774 O O . LYS A 1 96 ? -17.459 -3.186 27.742 1.00 97.50 96 LYS A O 1
ATOM 779 N N . MET A 1 97 ? -17.870 -3.003 25.538 1.00 95.50 97 MET A N 1
ATOM 780 C CA . MET A 1 97 ? -19.138 -2.291 25.699 1.00 95.50 97 MET A CA 1
ATOM 781 C C . MET A 1 97 ? -20.190 -3.190 26.348 1.00 95.50 97 MET A C 1
ATOM 783 O O . MET A 1 97 ? -20.852 -2.756 27.283 1.00 95.50 97 MET A O 1
ATOM 787 N N . GLU A 1 98 ? -20.272 -4.456 25.936 1.00 97.69 98 GLU A N 1
ATOM 788 C CA . GLU A 1 98 ? -21.174 -5.444 26.539 1.00 97.69 98 GLU A CA 1
ATOM 789 C C . GLU A 1 98 ? -20.912 -5.597 28.046 1.00 97.69 98 GLU A C 1
ATOM 791 O O . GLU A 1 98 ? -21.799 -5.368 28.867 1.00 97.69 98 GLU A O 1
ATOM 796 N N . LYS A 1 99 ? -19.652 -5.845 28.428 1.00 97.00 99 LYS A N 1
ATOM 797 C CA . LYS A 1 99 ? -19.242 -5.930 29.841 1.00 97.00 99 LYS A CA 1
ATOM 798 C C . LYS A 1 99 ? -19.462 -4.636 30.617 1.00 97.00 99 LYS A C 1
ATOM 800 O O . LYS A 1 99 ? -19.718 -4.670 31.819 1.00 97.00 99 LYS A O 1
ATOM 805 N N . ALA A 1 100 ? -19.333 -3.485 29.964 1.00 97.69 100 ALA A N 1
ATOM 806 C CA . ALA A 1 100 ? -19.652 -2.216 30.596 1.00 97.69 100 ALA A CA 1
ATOM 807 C C . ALA A 1 100 ? -21.156 -2.114 30.895 1.00 97.69 100 ALA A C 1
ATOM 809 O O . ALA A 1 100 ? -21.521 -1.690 31.990 1.00 97.69 100 ALA A O 1
ATOM 810 N N . GLY A 1 101 ? -22.008 -2.576 29.975 1.00 97.06 101 GLY A N 1
ATOM 811 C CA . GLY A 1 101 ? -23.450 -2.705 30.182 1.00 97.06 101 GLY A CA 1
ATOM 812 C C . GLY A 1 101 ? -23.794 -3.612 31.366 1.00 97.06 101 GLY A C 1
ATOM 813 O O . GLY A 1 101 ? -24.582 -3.217 32.225 1.00 97.06 101 GLY A O 1
ATOM 814 N N . GLU A 1 102 ? -23.140 -4.771 31.479 1.00 97.50 102 GLU A N 1
ATOM 815 C CA . GLU A 1 102 ? -23.289 -5.680 32.628 1.00 97.50 102 GLU A CA 1
ATOM 816 C C . GLU A 1 102 ? -22.890 -5.008 33.952 1.00 97.50 102 GLU A C 1
ATOM 818 O O . GLU A 1 102 ? -23.630 -5.060 34.935 1.00 97.50 102 GLU A O 1
ATOM 823 N N . LEU A 1 103 ? -21.742 -4.320 33.983 1.00 97.50 103 LEU A N 1
ATOM 824 C CA . LEU A 1 103 ? -21.283 -3.587 35.168 1.00 97.50 103 LEU A CA 1
ATOM 825 C C . LEU A 1 103 ? -22.241 -2.461 35.558 1.00 97.50 103 LEU A C 1
ATOM 827 O O . LEU A 1 103 ? -22.443 -2.209 36.746 1.00 97.50 103 LEU A O 1
ATOM 831 N N . LYS A 1 104 ? -22.837 -1.791 34.571 1.00 97.06 104 LYS A N 1
ATOM 832 C CA . LYS A 1 104 ? -23.833 -0.743 34.795 1.00 97.06 104 LYS A CA 1
ATOM 833 C C . LYS A 1 104 ? -25.111 -1.326 35.395 1.00 97.06 104 LYS A C 1
ATOM 835 O O . LYS A 1 104 ? -25.611 -0.779 36.372 1.00 97.06 104 LYS A O 1
ATOM 840 N N . ALA A 1 105 ? -25.575 -2.469 34.887 1.00 97.19 105 ALA A N 1
ATOM 841 C CA . ALA A 1 105 ? -26.711 -3.200 35.448 1.00 97.19 105 ALA A CA 1
ATOM 842 C C . ALA A 1 105 ? -26.448 -3.691 36.885 1.00 97.19 105 ALA A C 1
ATOM 844 O O . ALA A 1 105 ? -27.358 -3.698 37.709 1.00 97.19 105 ALA A O 1
ATOM 845 N N . ALA A 1 106 ? -25.198 -4.028 37.213 1.00 97.25 106 ALA A N 1
ATOM 846 C CA . ALA A 1 106 ? -24.768 -4.386 38.567 1.00 97.25 106 ALA A CA 1
ATOM 847 C C . ALA A 1 106 ? -24.554 -3.176 39.509 1.00 97.25 106 ALA A C 1
ATOM 849 O O . ALA A 1 106 ? -24.172 -3.361 40.663 1.00 97.25 106 ALA A O 1
ATOM 850 N N . GLY A 1 107 ? -24.769 -1.937 39.045 1.00 97.75 107 GLY A N 1
ATOM 851 C CA . GLY A 1 107 ? -24.620 -0.716 39.850 1.00 97.75 107 GLY A CA 1
ATOM 852 C C . GLY A 1 107 ? -23.191 -0.161 39.938 1.00 97.75 107 GLY A C 1
ATOM 853 O O . GLY A 1 107 ? -22.922 0.762 40.707 1.00 97.75 107 GLY A O 1
ATOM 854 N N . HIS A 1 108 ? -22.247 -0.677 39.147 1.00 97.38 108 HIS A N 1
ATOM 855 C CA . HIS A 1 108 ? -20.855 -0.219 39.114 1.00 97.38 108 HIS A CA 1
ATOM 856 C C . HIS A 1 108 ? -20.612 0.872 38.053 1.00 97.38 108 HIS A C 1
ATOM 858 O O . HIS A 1 108 ? -19.766 0.721 37.168 1.00 97.38 108 HIS A O 1
ATOM 864 N N . GLU A 1 109 ? -21.305 2.008 38.160 1.00 96.44 109 GLU A N 1
ATOM 865 C CA . GLU A 1 109 ? -21.318 3.069 37.133 1.00 96.44 109 GLU A CA 1
ATOM 866 C C . GLU A 1 109 ? -19.926 3.590 36.735 1.00 96.44 109 GLU A C 1
ATOM 868 O O . GLU A 1 109 ? -19.590 3.636 35.553 1.00 96.44 109 GLU A O 1
ATOM 873 N N . LYS A 1 110 ? -19.062 3.925 37.706 1.00 97.19 110 LYS A N 1
ATOM 874 C CA . LYS A 1 110 ? -17.708 4.448 37.417 1.00 97.19 110 LYS A CA 1
ATOM 875 C C . LYS A 1 110 ? -16.822 3.431 36.692 1.00 97.19 110 LYS A C 1
ATOM 877 O O . LYS A 1 110 ? -15.955 3.807 35.900 1.00 97.19 110 LYS A O 1
ATOM 882 N N . ALA A 1 111 ? -16.994 2.143 36.995 1.00 96.56 111 ALA A N 1
ATOM 883 C CA . ALA A 1 111 ? -16.240 1.078 36.343 1.00 96.56 111 ALA A CA 1
ATOM 884 C C . ALA A 1 111 ? -16.741 0.856 34.909 1.00 96.56 111 ALA A C 1
ATOM 886 O O . ALA A 1 111 ? -15.916 0.742 33.999 1.00 96.56 111 ALA A O 1
ATOM 887 N N . ALA A 1 112 ? -18.064 0.871 34.715 1.00 97.56 112 ALA A N 1
ATOM 888 C CA . ALA A 1 112 ? -18.703 0.809 33.406 1.00 97.56 112 ALA A CA 1
ATOM 889 C C . ALA A 1 112 ? -18.250 1.967 32.504 1.00 97.56 112 ALA A C 1
ATOM 891 O O . ALA A 1 112 ? -17.707 1.721 31.431 1.00 97.56 112 ALA A O 1
ATOM 892 N N . GLU A 1 113 ? -18.319 3.215 32.977 1.00 97.44 113 GLU A N 1
ATOM 893 C CA . GLU A 1 113 ? -17.919 4.397 32.198 1.00 97.44 113 GLU A CA 1
ATOM 894 C C . GLU A 1 113 ? -16.438 4.337 31.773 1.00 97.44 113 GLU A C 1
ATOM 896 O O . GLU A 1 113 ? -16.062 4.658 30.641 1.00 97.44 113 GLU A O 1
ATOM 901 N N . LYS A 1 114 ? -15.552 3.872 32.665 1.00 97.50 114 LYS A N 1
ATOM 902 C CA . LYS A 1 114 ? -14.135 3.669 32.327 1.00 97.50 114 LYS A CA 1
ATOM 903 C C . LYS A 1 114 ? -13.962 2.611 31.233 1.00 97.50 114 LYS A C 1
ATOM 905 O O . LYS A 1 114 ? -13.050 2.731 30.406 1.00 97.50 114 LYS A O 1
ATOM 910 N N . MET A 1 115 ? -14.799 1.576 31.239 1.00 96.56 115 MET A N 1
ATOM 911 C CA . MET A 1 115 ? -14.775 0.506 30.250 1.00 96.56 115 MET A CA 1
ATOM 912 C C . MET A 1 115 ? -15.340 0.968 28.900 1.00 96.56 115 MET A C 1
ATOM 914 O O . MET A 1 115 ? -14.672 0.732 27.893 1.00 96.56 115 MET A O 1
ATOM 918 N N . GLU A 1 116 ? -16.445 1.721 28.881 1.00 97.00 116 GLU A N 1
ATOM 919 C CA . GLU A 1 116 ? -17.016 2.377 27.688 1.00 97.00 116 GLU A CA 1
ATOM 920 C C . GLU A 1 116 ? -15.978 3.287 27.018 1.00 97.00 116 GLU A C 1
ATOM 922 O O . GLU A 1 116 ? -15.610 3.079 25.862 1.00 97.00 116 GLU A O 1
ATOM 927 N N . ARG A 1 117 ? -15.354 4.201 27.777 1.00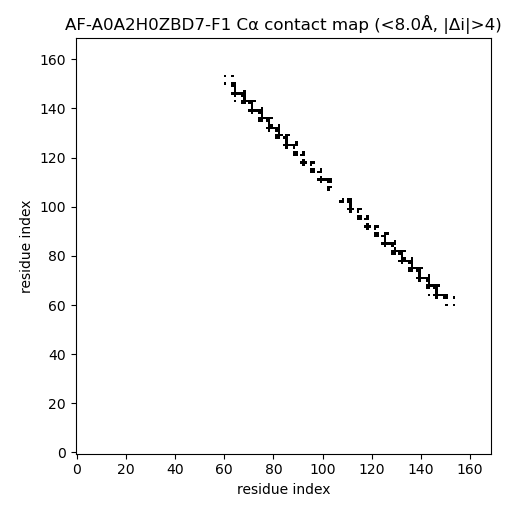 97.69 117 ARG A N 1
ATOM 928 C CA . ARG A 1 117 ? -14.280 5.067 27.251 1.00 97.69 117 ARG A CA 1
ATOM 929 C C . ARG A 1 117 ? -13.094 4.274 26.700 1.00 97.69 117 ARG A C 1
ATOM 931 O O . ARG A 1 117 ? -12.398 4.726 25.788 1.00 97.69 117 ARG A O 1
ATOM 938 N N . SER A 1 118 ? -12.784 3.116 27.288 1.00 96.56 118 SER A N 1
ATOM 939 C CA . SER A 1 118 ? -11.736 2.240 26.759 1.00 96.56 118 SER A CA 1
ATOM 940 C C . SER A 1 118 ? -12.170 1.529 25.479 1.00 96.56 118 SER A C 1
ATOM 942 O O . SER A 1 118 ? -11.293 1.271 24.652 1.00 96.56 118 SER A O 1
ATOM 944 N N . ALA A 1 119 ? -13.444 1.162 25.353 1.00 96.81 119 ALA A N 1
ATOM 945 C CA . ALA A 1 119 ? -14.008 0.526 24.172 1.00 96.81 119 ALA A CA 1
ATOM 946 C C . ALA A 1 119 ? -14.001 1.502 22.990 1.00 96.81 119 ALA A C 1
ATOM 948 O O . ALA A 1 119 ? -13.385 1.195 21.976 1.00 96.81 119 ALA A O 1
ATOM 949 N N . GLU A 1 120 ? -14.493 2.730 23.169 1.00 97.12 120 GLU A N 1
ATOM 950 C CA . GLU A 1 120 ? -14.470 3.773 22.128 1.00 97.12 120 GLU A CA 1
ATOM 951 C C . GLU A 1 120 ? -13.053 4.055 21.598 1.00 97.12 120 GLU A C 1
ATOM 953 O O . GLU A 1 120 ? -12.822 4.260 20.405 1.00 97.12 120 GLU A O 1
ATOM 958 N N . LYS A 1 121 ? -12.049 4.068 22.486 1.00 97.19 121 LYS A N 1
ATOM 959 C CA . LYS A 1 121 ? -10.642 4.228 22.076 1.00 97.19 121 LYS A CA 1
ATOM 960 C C . LYS A 1 121 ? -10.151 3.051 21.234 1.00 97.19 121 LYS A C 1
ATOM 962 O O . LYS A 1 121 ? -9.301 3.248 20.365 1.00 97.19 121 LYS A O 1
ATOM 967 N N . MET A 1 122 ? -10.619 1.838 21.528 1.00 95.94 122 MET A N 1
ATOM 968 C CA . MET A 1 122 ? -10.287 0.642 20.754 1.00 95.94 122 MET A CA 1
ATOM 969 C C . MET A 1 122 ? -10.988 0.652 19.398 1.00 95.94 122 MET A C 1
ATOM 971 O O . MET A 1 122 ? -10.314 0.413 18.403 1.00 95.94 122 MET A O 1
ATOM 975 N N . GLU A 1 123 ? -12.261 1.028 19.345 1.00 96.19 123 GLU A N 1
ATOM 976 C CA . GLU A 1 123 ? -13.044 1.179 18.114 1.00 96.19 123 GLU A CA 1
ATOM 977 C C . GLU A 1 123 ? -12.398 2.191 17.158 1.00 96.19 123 GLU A C 1
ATOM 979 O O . GLU A 1 123 ? -12.010 1.837 16.044 1.00 96.19 123 GLU A O 1
ATOM 984 N N . LYS A 1 124 ? -12.099 3.407 17.643 1.00 96.94 124 LYS A N 1
ATOM 985 C CA . LYS A 1 124 ? -11.368 4.430 16.869 1.00 96.94 124 LYS A CA 1
ATOM 986 C C . LYS A 1 124 ? -10.023 3.920 16.357 1.00 96.94 124 LYS A C 1
ATOM 988 O O . LYS A 1 124 ? -9.578 4.275 15.265 1.00 96.94 124 LYS A O 1
ATOM 993 N N . LYS A 1 125 ? -9.327 3.108 17.158 1.00 95.75 125 LYS A N 1
ATOM 994 C CA . LYS A 1 125 ? -8.058 2.497 16.751 1.00 95.75 125 LYS A CA 1
ATOM 995 C C . LYS A 1 125 ? -8.265 1.433 15.675 1.00 95.75 125 LYS A C 1
ATOM 997 O O . LYS A 1 125 ? -7.433 1.372 14.772 1.00 95.75 125 LYS A O 1
ATOM 1002 N N . GLY A 1 126 ? -9.341 0.654 15.764 1.00 96.12 126 GLY A N 1
ATOM 1003 C CA . GLY A 1 126 ? -9.774 -0.302 14.750 1.00 96.12 126 GLY A CA 1
ATOM 1004 C C . GLY A 1 126 ? -9.995 0.374 13.401 1.00 96.12 126 GLY A C 1
ATOM 1005 O O . GLY A 1 126 ? -9.269 0.080 12.454 1.00 96.12 126 GLY A O 1
ATOM 1006 N N . GLU A 1 127 ? -10.848 1.402 13.356 1.00 96.62 127 GLU A N 1
ATOM 1007 C CA . GLU A 1 127 ? -11.109 2.170 12.127 1.00 96.62 127 GLU A CA 1
ATOM 1008 C C . GLU A 1 127 ? -9.838 2.789 11.522 1.00 96.62 127 GLU A C 1
ATOM 1010 O O . GLU A 1 127 ? -9.649 2.849 10.304 1.00 96.62 127 GLU A O 1
ATOM 1015 N N . MET A 1 128 ? -8.942 3.312 12.368 1.00 96.88 128 MET A N 1
ATOM 1016 C CA . MET A 1 128 ? -7.670 3.862 11.895 1.00 96.88 128 MET A CA 1
ATOM 1017 C C . MET A 1 128 ? -6.787 2.788 11.257 1.00 96.88 128 MET A C 1
ATOM 1019 O O . MET A 1 128 ? -6.027 3.101 10.335 1.00 96.88 128 MET A O 1
ATOM 1023 N N . MET A 1 129 ? -6.837 1.550 11.756 1.00 94.62 129 MET A N 1
ATOM 1024 C CA . MET A 1 129 ? -6.096 0.435 11.176 1.00 94.62 129 MET A CA 1
ATOM 1025 C C . MET A 1 129 ? -6.700 -0.005 9.847 1.00 94.62 129 MET A C 1
ATOM 1027 O O . MET A 1 129 ? -5.935 -0.120 8.895 1.00 94.62 129 MET A O 1
ATOM 1031 N N . GLU A 1 130 ? -8.020 -0.125 9.733 1.00 93.88 130 GLU A N 1
ATOM 1032 C CA . GLU A 1 130 ? -8.698 -0.418 8.458 1.00 93.88 130 GLU A CA 1
ATOM 1033 C C . GLU A 1 130 ? -8.341 0.612 7.384 1.00 93.88 130 GLU A C 1
ATOM 1035 O O . GLU A 1 130 ? -7.747 0.284 6.359 1.00 93.88 130 GLU A O 1
ATOM 1040 N N . LYS A 1 131 ? -8.532 1.907 7.681 1.00 96.06 131 LYS A N 1
ATOM 1041 C CA . LYS A 1 131 ? -8.162 3.007 6.768 1.00 96.06 131 LYS A CA 1
ATOM 1042 C C . LYS A 1 131 ? -6.683 2.960 6.377 1.00 96.06 131 LYS A C 1
ATOM 1044 O O . LYS A 1 131 ? -6.293 3.413 5.296 1.00 96.06 131 LYS A O 1
ATOM 1049 N N . LYS A 1 132 ? -5.815 2.480 7.272 1.00 94.94 132 LYS A N 1
ATOM 1050 C CA . LYS A 1 132 ? -4.383 2.319 7.004 1.00 94.94 132 LYS A CA 1
ATOM 1051 C C . LYS A 1 132 ? -4.104 1.089 6.139 1.00 94.94 132 LYS A C 1
ATOM 1053 O O . LYS A 1 132 ? -3.237 1.203 5.270 1.00 94.94 132 LYS A O 1
ATOM 1058 N N . GLY A 1 133 ? -4.797 -0.023 6.364 1.00 94.69 133 GLY A N 1
ATOM 1059 C CA . GLY A 1 133 ? -4.737 -1.227 5.542 1.00 94.69 133 GLY A CA 1
ATOM 1060 C C . GLY A 1 133 ? -5.109 -0.923 4.097 1.00 94.69 133 GLY A C 1
ATOM 1061 O O . GLY A 1 133 ? -4.266 -1.105 3.214 1.00 94.69 133 GLY A O 1
ATOM 1062 N N . GLU A 1 134 ? -6.236 -0.238 3.883 1.00 95.56 134 GLU A N 1
ATOM 1063 C CA . GLU A 1 134 ? -6.707 0.090 2.535 1.00 95.56 134 GLU A CA 1
ATOM 1064 C C . GLU A 1 134 ? -5.692 0.961 1.789 1.00 95.56 134 GLU A C 1
ATOM 1066 O O . GLU A 1 134 ? -5.436 0.825 0.590 1.00 95.56 134 GLU A O 1
ATOM 1071 N N . ARG A 1 135 ? -5.091 1.922 2.503 1.00 96.31 135 ARG A N 1
ATOM 1072 C CA . ARG A 1 135 ? -4.047 2.783 1.938 1.00 96.31 135 ARG A CA 1
ATOM 1073 C C . ARG A 1 135 ? -2.817 1.975 1.542 1.00 96.31 135 ARG A C 1
ATOM 1075 O O . ARG A 1 135 ? -2.149 2.353 0.578 1.00 96.31 135 ARG A O 1
ATOM 1082 N N . MET A 1 136 ? -2.481 0.916 2.279 1.00 92.56 136 MET A N 1
ATOM 1083 C CA . MET A 1 136 ? -1.379 0.026 1.923 1.00 92.56 136 MET A CA 1
ATOM 1084 C C . MET A 1 136 ? -1.725 -0.830 0.707 1.00 92.56 136 MET A C 1
ATOM 1086 O O . MET A 1 136 ? -0.914 -0.836 -0.215 1.00 92.56 136 MET A O 1
ATOM 1090 N N . GLN A 1 137 ? -2.912 -1.432 0.640 1.00 92.94 137 GLN A N 1
ATOM 1091 C CA . GLN A 1 137 ? -3.377 -2.170 -0.543 1.00 92.94 137 GLN A CA 1
ATOM 1092 C C . GLN A 1 137 ? -3.343 -1.284 -1.797 1.00 92.94 137 GLN A C 1
ATOM 1094 O O . GLN A 1 137 ? -2.622 -1.574 -2.748 1.00 92.94 137 GLN A O 1
ATOM 1099 N N . LYS A 1 138 ? -3.938 -0.081 -1.739 1.00 95.00 138 LYS A N 1
ATOM 1100 C CA . LYS A 1 138 ? -3.890 0.911 -2.837 1.00 95.00 138 LYS A CA 1
ATOM 1101 C C . LYS A 1 138 ? -2.458 1.289 -3.246 1.00 95.00 138 LYS A C 1
ATOM 1103 O O . LYS A 1 138 ? -2.210 1.702 -4.382 1.00 95.00 138 LYS A O 1
ATOM 1108 N N . GLN A 1 139 ? -1.501 1.252 -2.317 1.00 93.38 139 GLN A N 1
ATOM 1109 C CA . GLN A 1 139 ? -0.084 1.472 -2.621 1.00 93.38 139 GLN A CA 1
ATOM 1110 C C . GLN A 1 139 ? 0.576 0.241 -3.246 1.00 93.38 139 GLN A C 1
ATOM 1112 O O . GLN A 1 139 ? 1.422 0.424 -4.126 1.00 93.38 139 GLN A O 1
ATOM 1117 N N . GLY A 1 140 ? 0.200 -0.963 -2.812 1.00 93.50 140 GLY A N 1
ATOM 1118 C CA . GLY A 1 140 ? 0.606 -2.227 -3.416 1.00 93.50 140 GLY A CA 1
ATOM 1119 C C . GLY A 1 140 ? 0.217 -2.285 -4.888 1.00 93.50 140 GLY A C 1
ATOM 1120 O O . GLY A 1 140 ? 1.111 -2.312 -5.738 1.00 93.50 140 GLY A O 1
ATOM 1121 N N . ASP A 1 141 ? -1.059 -2.042 -5.197 1.00 94.19 141 ASP A N 1
ATOM 1122 C CA . ASP A 1 141 ? -1.584 -1.994 -6.568 1.00 94.19 141 ASP A CA 1
ATOM 1123 C C . ASP A 1 141 ? -0.793 -1.030 -7.460 1.00 94.19 141 ASP A C 1
ATOM 1125 O O . ASP A 1 141 ? -0.475 -1.289 -8.625 1.00 94.19 141 ASP A O 1
ATOM 1129 N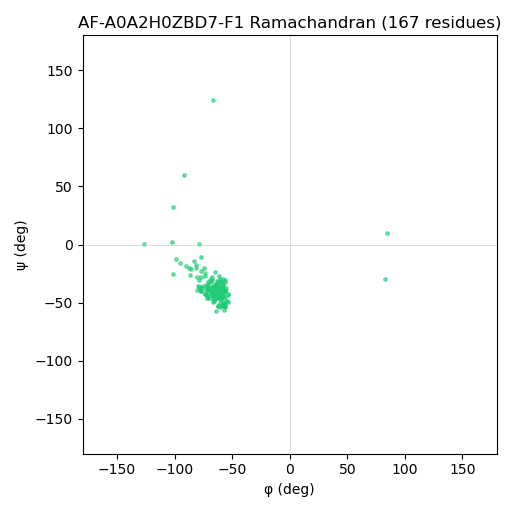 N . LYS A 1 142 ? -0.456 0.149 -6.921 1.00 94.69 142 LYS A N 1
ATOM 1130 C CA . LYS A 1 142 ? 0.332 1.158 -7.644 1.00 94.69 142 LYS A CA 1
ATOM 1131 C C . LYS A 1 142 ? 1.751 0.672 -7.925 1.00 94.69 142 LYS A C 1
ATOM 1133 O O . LYS A 1 142 ? 2.316 1.041 -8.959 1.00 94.69 142 LYS A O 1
ATOM 1138 N N . LEU A 1 143 ? 2.353 -0.091 -7.016 1.00 91.88 143 LEU A N 1
ATOM 1139 C CA . LEU A 1 143 ? 3.676 -0.681 -7.205 1.00 91.88 143 LEU A CA 1
ATOM 1140 C C . LEU A 1 143 ? 3.632 -1.813 -8.230 1.00 91.88 143 LEU A C 1
ATOM 1142 O O . LEU A 1 143 ? 4.466 -1.795 -9.137 1.00 91.88 143 LEU A O 1
ATOM 1146 N N . GLN A 1 144 ? 2.630 -2.691 -8.173 1.00 90.88 144 GLN A N 1
ATOM 1147 C CA . GLN A 1 144 ? 2.414 -3.732 -9.181 1.00 90.88 144 GLN A CA 1
ATOM 1148 C C . GLN A 1 144 ? 2.268 -3.122 -10.584 1.00 90.88 144 GLN A C 1
ATOM 1150 O O . GLN A 1 144 ? 3.066 -3.406 -11.480 1.00 90.88 144 GLN A O 1
ATOM 1155 N N . LYS A 1 145 ? 1.380 -2.127 -10.751 1.00 92.88 145 LYS A N 1
ATOM 1156 C CA . LYS A 1 145 ? 1.202 -1.393 -12.023 1.00 92.88 145 LYS A CA 1
ATOM 1157 C C . LYS A 1 145 ? 2.490 -0.722 -12.511 1.00 92.88 145 LYS A C 1
ATOM 1159 O O . LYS A 1 145 ? 2.735 -0.614 -13.717 1.00 92.88 145 LYS A O 1
ATOM 1164 N N . LYS A 1 146 ? 3.336 -0.220 -11.602 1.00 91.25 146 LYS A N 1
ATOM 1165 C CA . LYS A 1 146 ? 4.664 0.314 -11.962 1.00 91.25 146 LYS A CA 1
ATOM 1166 C C . LYS A 1 146 ? 5.605 -0.800 -12.424 1.00 91.25 146 LYS A C 1
ATOM 1168 O O . LYS A 1 146 ? 6.347 -0.575 -13.384 1.00 91.25 146 LYS A O 1
ATOM 1173 N N . GLY A 1 147 ? 5.569 -1.961 -11.776 1.00 90.25 147 GLY A N 1
ATOM 1174 C CA . GLY A 1 147 ? 6.313 -3.155 -12.166 1.00 90.25 147 GLY A CA 1
ATOM 1175 C C . GLY A 1 147 ? 5.971 -3.599 -13.586 1.00 90.25 147 GLY A C 1
ATOM 1176 O O . GLY A 1 147 ? 6.862 -3.653 -14.437 1.00 90.25 147 GLY A O 1
ATOM 1177 N N . GLU A 1 148 ? 4.683 -3.754 -13.890 1.00 90.50 148 GLU A N 1
ATOM 1178 C CA . GLU A 1 148 ? 4.196 -4.092 -15.234 1.00 90.50 148 GLU A CA 1
ATOM 1179 C C . GLU A 1 148 ? 4.650 -3.084 -16.297 1.00 90.50 148 GLU A C 1
ATOM 1181 O O . GLU A 1 148 ? 5.102 -3.448 -17.385 1.00 90.50 148 GLU A O 1
ATOM 1186 N N . LYS A 1 149 ? 4.567 -1.779 -15.998 1.00 91.81 149 LYS A N 1
ATOM 1187 C CA . LYS A 1 149 ? 5.030 -0.731 -16.923 1.00 91.81 149 LYS A CA 1
ATOM 1188 C C . LYS A 1 149 ? 6.526 -0.859 -17.212 1.00 91.81 149 LYS A C 1
ATOM 1190 O O . LYS A 1 149 ? 6.939 -0.633 -18.352 1.00 91.81 149 LYS A O 1
ATOM 1195 N N . LYS A 1 150 ? 7.341 -1.209 -16.212 1.00 88.56 150 LYS A N 1
ATOM 1196 C CA . LYS A 1 150 ? 8.780 -1.450 -16.400 1.00 88.56 150 LYS A CA 1
ATOM 1197 C C . LYS A 1 150 ? 9.032 -2.699 -17.244 1.00 88.56 150 LYS A C 1
ATOM 1199 O O . LYS A 1 150 ? 9.831 -2.614 -18.173 1.00 88.56 150 LYS A O 1
ATOM 1204 N N . GLN A 1 151 ? 8.310 -3.793 -17.000 1.00 88.19 151 GLN A N 1
ATOM 1205 C CA . GLN A 1 151 ? 8.393 -5.009 -17.820 1.00 88.19 151 GLN A CA 1
ATOM 1206 C C . GLN A 1 151 ? 8.026 -4.725 -19.286 1.00 88.19 151 GLN A C 1
ATOM 1208 O O . GLN A 1 151 ? 8.795 -5.041 -20.193 1.00 88.19 151 GLN A O 1
ATOM 1213 N N . LYS A 1 152 ? 6.921 -4.008 -19.537 1.00 89.81 152 LYS A N 1
ATOM 1214 C CA . LYS A 1 152 ? 6.516 -3.590 -20.894 1.00 89.81 152 LYS A CA 1
ATOM 1215 C C . LYS A 1 152 ? 7.586 -2.736 -21.582 1.00 89.81 152 LYS A C 1
ATOM 1217 O O . LYS A 1 152 ? 7.840 -2.903 -22.775 1.00 89.81 152 LYS A O 1
ATOM 1222 N N . LYS A 1 153 ? 8.230 -1.814 -20.856 1.00 88.94 153 LYS A N 1
ATOM 1223 C CA . LYS A 1 153 ? 9.346 -1.014 -21.394 1.00 88.94 153 LYS A CA 1
ATOM 1224 C C . LYS A 1 153 ? 10.565 -1.878 -21.726 1.00 88.94 153 LYS A C 1
ATOM 1226 O O . LYS A 1 153 ? 11.155 -1.673 -22.786 1.00 88.94 153 LYS A O 1
ATOM 1231 N N . ALA A 1 154 ? 10.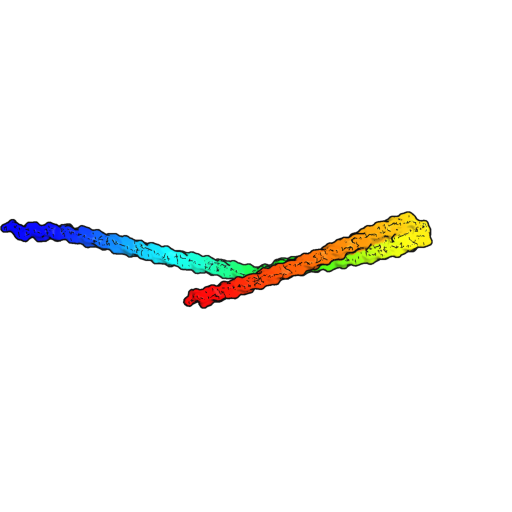905 -2.843 -20.873 1.00 88.06 154 ALA A N 1
ATOM 1232 C CA . ALA A 1 154 ? 11.993 -3.784 -21.123 1.00 88.06 154 ALA A CA 1
ATOM 1233 C C . ALA A 1 154 ? 11.735 -4.615 -22.392 1.00 88.06 154 ALA A C 1
ATOM 1235 O O . ALA A 1 154 ? 12.588 -4.640 -23.275 1.00 88.06 154 ALA A O 1
ATOM 1236 N N . MET A 1 155 ? 10.525 -5.165 -22.563 1.00 88.00 155 MET A N 1
ATOM 1237 C CA . MET A 1 155 ? 10.136 -5.893 -23.783 1.00 88.00 155 MET A CA 1
ATOM 1238 C C . MET A 1 155 ? 10.232 -5.025 -25.048 1.00 88.00 155 MET A C 1
ATOM 1240 O O . MET A 1 155 ? 10.706 -5.474 -26.093 1.00 88.00 155 MET A O 1
ATOM 1244 N N . LYS A 1 156 ? 9.805 -3.754 -24.975 1.00 89.50 156 LYS A N 1
ATOM 1245 C CA . LYS A 1 156 ? 9.931 -2.816 -26.105 1.00 89.50 156 LYS A CA 1
ATOM 1246 C C . LYS A 1 156 ? 11.392 -2.560 -26.476 1.00 89.50 156 LYS A C 1
ATOM 1248 O O . LYS A 1 156 ? 11.701 -2.503 -27.665 1.00 89.50 156 LYS A O 1
ATOM 1253 N N . MET A 1 157 ? 12.276 -2.397 -25.491 1.00 86.00 157 MET A N 1
ATOM 1254 C CA . MET A 1 157 ? 13.710 -2.217 -25.743 1.00 86.00 157 MET A CA 1
ATOM 1255 C C . MET A 1 157 ? 14.354 -3.478 -26.314 1.00 86.00 157 MET A C 1
ATOM 1257 O O . MET A 1 157 ? 15.082 -3.375 -27.297 1.00 86.00 157 MET A O 1
ATOM 1261 N N . GLU A 1 158 ? 14.003 -4.658 -25.807 1.00 86.19 158 GLU A N 1
ATOM 1262 C CA . GLU A 1 158 ? 14.472 -5.929 -26.362 1.00 86.19 158 GLU A CA 1
ATOM 1263 C C . GLU A 1 158 ? 14.090 -6.074 -27.844 1.00 86.19 158 GLU A C 1
ATOM 1265 O O . GLU A 1 158 ? 14.926 -6.410 -28.684 1.00 86.19 158 GLU A O 1
ATOM 1270 N N . LYS A 1 159 ? 12.843 -5.738 -28.201 1.00 88.19 159 LYS A N 1
ATOM 1271 C CA . LYS A 1 159 ? 12.389 -5.755 -29.598 1.00 88.19 159 LYS A CA 1
ATOM 1272 C C . LYS A 1 159 ? 13.163 -4.762 -30.471 1.00 88.19 159 LYS A C 1
ATOM 1274 O O . LYS A 1 159 ? 13.460 -5.081 -31.621 1.00 88.19 159 LYS A O 1
ATOM 1279 N N . LYS A 1 160 ? 13.496 -3.574 -29.950 1.00 87.06 160 LYS A N 1
ATOM 1280 C CA . LYS A 1 160 ? 14.323 -2.584 -30.663 1.00 87.06 160 LYS A CA 1
ATOM 1281 C C . LYS A 1 160 ? 15.750 -3.090 -30.881 1.00 87.06 160 LYS A C 1
ATOM 1283 O O . LYS A 1 160 ? 16.228 -3.016 -32.006 1.00 87.06 160 LYS A O 1
ATOM 1288 N N . MET A 1 161 ? 16.385 -3.662 -29.858 1.00 82.06 16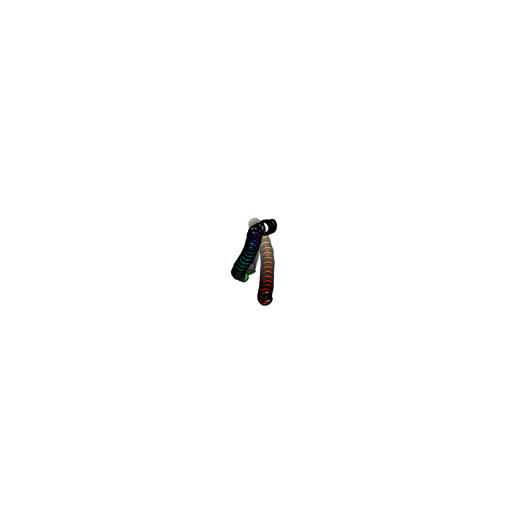1 MET A N 1
ATOM 1289 C CA . MET A 1 161 ? 17.732 -4.235 -29.972 1.00 82.06 161 MET A CA 1
ATOM 1290 C C . MET A 1 161 ? 17.781 -5.388 -30.978 1.00 82.06 161 MET A C 1
ATOM 1292 O O . MET A 1 161 ? 18.656 -5.413 -31.839 1.00 82.06 161 MET A O 1
ATOM 1296 N N . LYS A 1 162 ? 16.795 -6.295 -30.943 1.00 83.31 162 LYS A N 1
ATOM 1297 C CA . LYS A 1 162 ? 16.669 -7.382 -31.928 1.00 83.31 162 LYS A CA 1
ATOM 1298 C C . LYS A 1 162 ? 16.545 -6.860 -33.364 1.00 83.31 162 LYS A C 1
ATOM 1300 O O . LYS A 1 162 ? 17.097 -7.467 -34.272 1.00 83.31 162 LYS A O 1
ATOM 1305 N N . ARG A 1 163 ? 15.834 -5.745 -33.579 1.00 84.56 163 ARG A N 1
ATOM 1306 C CA . ARG A 1 163 ? 15.703 -5.108 -34.902 1.00 84.56 163 ARG A CA 1
ATOM 1307 C C . ARG A 1 163 ? 16.999 -4.443 -35.360 1.00 84.56 163 ARG A C 1
ATOM 1309 O O . ARG A 1 163 ? 17.395 -4.675 -36.493 1.00 84.56 163 ARG A O 1
ATOM 1316 N N . ALA A 1 164 ? 17.658 -3.684 -34.485 1.00 79.31 164 ALA A N 1
ATOM 1317 C CA . ALA A 1 164 ? 18.943 -3.052 -34.790 1.00 79.31 164 ALA A CA 1
ATOM 1318 C C . ALA A 1 164 ? 19.998 -4.096 -35.193 1.00 79.31 164 ALA A C 1
ATOM 1320 O O . ALA A 1 164 ? 20.677 -3.933 -36.195 1.00 79.31 164 ALA A O 1
ATOM 1321 N N . HIS A 1 165 ? 20.037 -5.232 -34.492 1.00 68.62 165 HIS A N 1
ATOM 1322 C CA . HIS A 1 165 ? 20.959 -6.323 -34.807 1.00 68.62 165 HIS A CA 1
ATOM 1323 C C . HIS A 1 165 ? 20.664 -7.018 -36.149 1.00 68.62 165 HIS A C 1
ATOM 1325 O O . HIS A 1 165 ? 21.558 -7.598 -36.760 1.00 68.62 165 HIS A O 1
ATOM 1331 N N . LYS A 1 166 ? 19.403 -7.014 -36.597 1.00 69.44 166 LYS A N 1
ATOM 1332 C CA . LYS A 1 166 ? 18.980 -7.708 -37.823 1.00 69.44 166 LYS A CA 1
ATOM 1333 C C . LYS A 1 166 ? 19.075 -6.828 -39.077 1.00 69.44 166 LYS A C 1
ATOM 1335 O O . LYS A 1 166 ? 19.054 -7.380 -40.167 1.00 69.44 166 LYS A O 1
ATOM 1340 N N . GLY A 1 167 ? 19.150 -5.502 -38.919 1.00 58.25 167 GLY A N 1
ATOM 1341 C CA . GLY A 1 167 ? 19.221 -4.524 -40.015 1.00 58.25 167 GLY A CA 1
ATOM 1342 C C . GLY A 1 167 ? 20.612 -3.944 -40.293 1.00 58.25 167 GLY A C 1
ATOM 1343 O O . GLY A 1 167 ? 20.718 -3.078 -41.148 1.00 58.25 167 GLY A O 1
ATOM 1344 N N . GLY A 1 168 ? 21.648 -4.380 -39.569 1.00 55.12 168 GLY A N 1
ATOM 1345 C CA . GLY A 1 168 ? 23.048 -3.989 -39.791 1.00 55.12 168 GLY A CA 1
ATOM 1346 C C . GLY A 1 168 ? 23.873 -5.047 -40.531 1.00 55.12 168 GLY A C 1
ATOM 1347 O O . GLY A 1 168 ? 25.041 -5.220 -40.203 1.00 55.12 168 GLY A O 1
ATOM 1348 N N . LYS A 1 169 ? 23.251 -5.814 -41.434 1.00 45.81 169 LYS A N 1
ATOM 1349 C CA . LYS A 1 169 ? 23.939 -6.729 -42.355 1.00 45.81 169 LYS A CA 1
ATOM 1350 C C . LYS A 1 169 ? 23.898 -6.163 -43.761 1.00 45.81 169 LYS A C 1
ATOM 1352 O O . LYS A 1 169 ? 22.825 -5.616 -44.101 1.00 45.81 169 LYS A O 1
#

Foldseek 3Di:
DPPVVVVVVVVPVVVVVVVVVVVVVVVVVVVVVVVVVVVVVVVVVVVVVVVVVVVVLVVCLVVQLPVLLVQLVVLLVVLVVLLVVLVVLLVVLVVLLVVLVVCVVVVNPVVSVVSNVVSVVSNVSSVVSNVVSVVSNVVSVVSNVNSVVRNVVSVVVVVVVVVVVVPPD

Secondary structure (DSSP, 8-state):
--SSTTHHHHHHHHHHHHHHHHHHHHHHHHHHHHHHHHHHHHHHHHHHHHHHHHHHHHHHHTTTTHHHHHHHHHHHHHHHHHHHHHHHHHHHHHHHHHHHHHHHHTT-HHHHHHHHHHHHHHHHHHHHHHHHHHHHHHHHHHHHHHHHHHHHHHHHHHHHHHHHHHS--

Solvent-accessible surface area (backbone atoms only — not comparable to full-atom values): 8479 Å² total; per-residue (Å²): 143,75,76,72,72,66,64,62,67,64,60,64,61,52,64,59,53,55,59,56,50,54,59,49,53,54,51,53,50,51,51,52,51,51,53,50,51,52,50,53,52,49,51,53,55,51,53,54,55,50,52,54,52,51,57,51,46,64,71,44,56,79,53,44,22,52,64,35,31,57,50,7,54,55,29,28,55,53,7,52,58,31,26,56,50,9,54,56,27,34,56,52,12,54,59,30,40,53,52,14,50,52,32,40,75,72,69,39,51,74,61,13,53,56,33,38,59,50,14,55,55,29,32,55,50,9,54,54,26,33,60,48,9,53,56,28,31,60,48,9,56,52,28,32,56,49,9,55,53,40,37,54,51,46,55,53,50,51,55,49,52,57,48,57,68,68,70,74,118

Mean predicted aligned error: 12.93 Å

Sequence (169 aa):
MKRIAMLFIIGMFGCAFLNAQEAKEENQNQEQAQVQEQAQSGEKNAVENEGEKKGWWERVKGKFGKKEEKKGEMRENKGEITEEKGEKFQEKAEKKMEKAGELKAAGHEKAAEKMERSAEKMEKKGEMMEKKGERMQKQGDKLQKKGEKKQKKAMKMEKKMKRAHKGGK

Radius of gyration: 43.76 Å; Cα contacts (8 Å, |Δi|>4): 123; chains: 1; bounding box: 112×33×118 Å